Protein AF-A0A9E6VRF1-F1 (afdb_monomer_lite)

pLDDT: mean 74.12, std 14.72, range [40.84, 92.88]

Sequence (131 aa):
MPSKFVPLISLAWRHDYYTDSILRGVTLHPFPGTAAVIRNYRLLLKQQPGQFRLLQEHRQDSSGTSPVIAIEKAMPLVFGFNSNDSFFQVKTGIDFFSSNRQKIVIDLRQAGSPPEIQVLETIKGSFVFRL

Foldseek 3Di:
DDKDWDFDAKKFKDADQDPQQFQPQKDWDWDPVLVCVCVVQVWDWDDDRRIITIIFIWDQDPVGTGGPDFDPDKDWTKIWMWGCDPSCCVVPVPRTDGDPPWIWIWIDDHPDDHIDTDTPDDDPHGMDIDD

Radius of gyration: 16.22 Å; chains: 1; bounding box: 42×30×46 Å

Secondary structure (DSSP, 8-state):
--EEEEEEEEEEEE-SS-TT---TTEEEEE-HHHHHHHHHTTEEEEEETTEEEEEEEEEEETTEEEESS---S-EEEEEEEEE--HHHHHHHT-S-EEEEEEEEEEEEPPTTS---EEE----SS--EEE-

Structure (mmCIF, N/CA/C/O backbone):
data_AF-A0A9E6VRF1-F1
#
_entry.id   AF-A0A9E6VRF1-F1
#
loop_
_atom_site.group_PDB
_atom_site.id
_atom_site.type_symbol
_atom_site.label_atom_id
_atom_site.label_alt_id
_atom_site.label_comp_id
_atom_site.label_asym_id
_atom_site.label_entity_id
_atom_site.label_seq_id
_atom_site.pdbx_PDB_ins_code
_atom_site.Cartn_x
_atom_site.Cartn_y
_atom_site.Cartn_z
_atom_site.occupancy
_atom_site.B_iso_or_equiv
_atom_site.auth_seq_id
_atom_site.auth_comp_id
_atom_site.auth_asym_id
_atom_site.auth_atom_id
_atom_site.pdbx_PDB_model_num
ATOM 1 N N . MET A 1 1 ? 23.843 3.805 -10.524 1.00 52.06 1 MET A N 1
ATOM 2 C CA . MET A 1 1 ? 22.719 4.515 -11.176 1.00 52.06 1 MET A CA 1
ATOM 3 C C . MET A 1 1 ? 21.808 5.062 -10.088 1.00 52.06 1 MET A C 1
ATOM 5 O O . MET A 1 1 ? 21.582 4.323 -9.135 1.00 52.06 1 MET A O 1
ATOM 9 N N . PRO A 1 2 ? 21.323 6.310 -10.175 1.00 64.88 2 PRO A N 1
ATOM 10 C CA . PRO A 1 2 ? 20.324 6.801 -9.234 1.00 64.88 2 PRO A CA 1
ATOM 11 C C . PRO A 1 2 ? 18.987 6.097 -9.513 1.00 64.88 2 PRO A C 1
ATOM 13 O O . PRO A 1 2 ? 18.454 6.195 -10.619 1.00 64.88 2 PRO A O 1
ATOM 16 N N . SER A 1 3 ? 18.470 5.351 -8.533 1.00 68.19 3 SER A N 1
ATOM 17 C CA . SER A 1 3 ? 17.091 4.860 -8.559 1.00 68.19 3 SER A CA 1
ATOM 18 C C . SER A 1 3 ? 16.185 5.804 -7.773 1.00 68.19 3 SER A C 1
ATOM 20 O O . SER A 1 3 ? 16.597 6.426 -6.790 1.00 68.19 3 SER A O 1
ATOM 22 N N . LYS A 1 4 ? 14.948 5.971 -8.248 1.00 89.62 4 LYS A N 1
ATOM 23 C CA . LYS A 1 4 ? 13.953 6.860 -7.641 1.00 89.62 4 LYS A CA 1
ATOM 24 C C . LYS A 1 4 ? 12.597 6.175 -7.610 1.00 89.62 4 LYS A C 1
ATOM 26 O O . LYS A 1 4 ? 12.199 5.535 -8.574 1.00 89.62 4 LYS A O 1
ATOM 31 N N . PHE A 1 5 ? 11.864 6.354 -6.517 1.00 90.25 5 PHE A N 1
ATOM 32 C CA . PHE A 1 5 ? 10.486 5.885 -6.413 1.00 90.25 5 PHE A CA 1
ATOM 33 C C . PHE A 1 5 ? 9.520 6.882 -7.065 1.00 90.25 5 PHE A C 1
ATOM 35 O O . PHE A 1 5 ? 9.509 8.064 -6.709 1.00 90.25 5 PHE A O 1
ATOM 42 N N . VAL A 1 6 ? 8.706 6.399 -8.003 1.00 89.44 6 VAL A N 1
ATOM 43 C CA . VAL A 1 6 ? 7.685 7.167 -8.731 1.00 89.44 6 VAL A CA 1
ATOM 44 C C . VAL A 1 6 ? 6.291 6.672 -8.319 1.00 89.44 6 VAL A C 1
ATOM 46 O O . VAL A 1 6 ? 6.099 5.461 -8.204 1.00 89.44 6 VAL A O 1
ATOM 49 N N . PRO A 1 7 ? 5.312 7.557 -8.052 1.00 87.88 7 PRO A N 1
ATOM 50 C CA . PRO A 1 7 ? 3.958 7.134 -7.697 1.00 87.88 7 PRO A CA 1
ATOM 51 C C . PRO A 1 7 ? 3.239 6.398 -8.831 1.00 87.88 7 PRO A C 1
ATOM 53 O O . PRO A 1 7 ? 3.190 6.901 -9.949 1.00 87.88 7 PRO A O 1
ATOM 56 N N . LEU A 1 8 ? 2.639 5.249 -8.511 1.00 85.69 8 LEU A N 1
ATOM 57 C CA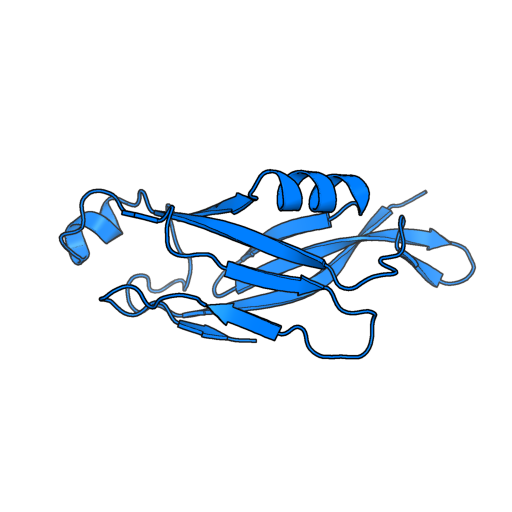 . LEU A 1 8 ? 1.727 4.512 -9.389 1.00 85.69 8 LEU A CA 1
ATOM 58 C C . LEU A 1 8 ? 0.266 4.812 -9.060 1.00 85.69 8 LEU A C 1
ATOM 60 O O . LEU A 1 8 ? -0.530 5.106 -9.944 1.00 85.69 8 LEU A O 1
ATOM 64 N N . ILE A 1 9 ? -0.089 4.697 -7.778 1.00 83.81 9 ILE A N 1
ATOM 65 C CA . ILE A 1 9 ? -1.474 4.755 -7.302 1.00 83.81 9 ILE A CA 1
ATOM 66 C C . ILE A 1 9 ? -1.510 5.551 -6.004 1.00 83.81 9 ILE A C 1
ATOM 68 O O . ILE A 1 9 ? -0.636 5.392 -5.147 1.00 83.81 9 ILE A O 1
ATOM 72 N N . SER A 1 10 ? -2.537 6.383 -5.851 1.00 81.94 10 SER A N 1
ATOM 73 C CA . SER A 1 10 ? -2.895 6.994 -4.574 1.00 81.94 10 SER A CA 1
ATOM 74 C C . SER A 1 10 ? -4.259 6.466 -4.150 1.00 81.94 10 SER A C 1
ATOM 76 O O . SER A 1 10 ? -5.196 6.445 -4.935 1.00 81.94 10 SER A O 1
ATOM 78 N N . LEU A 1 11 ? -4.341 6.000 -2.914 1.00 80.00 11 LEU A N 1
ATOM 79 C CA . LEU A 1 11 ? -5.550 5.523 -2.268 1.00 80.00 11 LEU A CA 1
ATOM 80 C C . LEU A 1 11 ? -5.914 6.569 -1.225 1.00 80.00 11 LEU A C 1
ATOM 82 O O . LEU A 1 11 ? -5.348 6.578 -0.127 1.00 80.00 11 LEU A O 1
ATOM 86 N N . ALA A 1 12 ? -6.788 7.497 -1.604 1.00 78.75 12 ALA A N 1
ATOM 87 C CA . ALA A 1 12 ? -7.284 8.503 -0.687 1.00 78.75 12 ALA A CA 1
ATOM 88 C C . ALA A 1 12 ? -8.188 7.836 0.346 1.00 78.75 12 ALA A C 1
ATOM 90 O O . ALA A 1 12 ? -8.913 6.880 0.060 1.00 78.75 12 ALA A O 1
ATOM 91 N N . TRP A 1 13 ? -8.150 8.343 1.565 1.00 73.38 13 TRP A N 1
ATOM 92 C CA . TRP A 1 13 ? -8.997 7.853 2.632 1.00 73.38 13 TRP A CA 1
ATOM 93 C C . TRP A 1 13 ? -9.443 9.024 3.500 1.00 73.38 13 TRP A C 1
ATOM 95 O O . TRP A 1 13 ? -8.754 10.037 3.624 1.00 73.38 13 TRP A O 1
ATOM 105 N N . ARG A 1 14 ? -10.640 8.900 4.066 1.00 70.75 14 ARG A N 1
ATOM 106 C CA . ARG A 1 14 ? -11.237 9.921 4.921 1.00 70.75 14 ARG A CA 1
ATOM 107 C C . ARG A 1 14 ? -11.792 9.284 6.181 1.00 70.75 14 ARG A C 1
ATOM 109 O O . ARG A 1 14 ? -12.269 8.151 6.154 1.00 70.75 14 ARG A O 1
ATOM 116 N N . HIS A 1 15 ? -11.708 10.042 7.262 1.00 71.50 15 HIS A N 1
ATOM 117 C CA . HIS A 1 15 ? -12.219 9.714 8.579 1.00 71.50 15 HIS A CA 1
ATOM 118 C C . HIS A 1 15 ? -12.483 11.013 9.345 1.00 71.50 15 HIS A C 1
ATOM 120 O O . HIS A 1 15 ? -11.888 12.044 9.033 1.00 71.50 15 HIS A O 1
ATOM 126 N N . ASP A 1 16 ? -13.305 10.936 10.387 1.00 71.50 16 ASP A N 1
ATOM 127 C CA . ASP A 1 16 ? -13.669 12.103 11.203 1.00 71.50 16 ASP A CA 1
ATOM 128 C C . ASP A 1 16 ? -12.993 12.084 12.594 1.00 71.50 16 ASP A C 1
ATOM 130 O O . ASP A 1 16 ? -13.324 12.862 13.486 1.00 71.50 16 ASP A O 1
ATOM 134 N N . TYR A 1 17 ? -12.037 11.171 12.808 1.00 67.12 17 TYR A N 1
ATOM 135 C CA . TYR A 1 17 ? -11.467 10.884 14.136 1.00 67.12 17 TYR A CA 1
ATOM 136 C C . TYR A 1 17 ? -10.277 11.770 14.551 1.00 67.12 17 TYR A C 1
ATOM 138 O O . TYR A 1 17 ? -10.152 12.093 15.740 1.00 67.12 17 TYR A O 1
ATOM 146 N N . TYR A 1 18 ? -9.428 12.170 13.598 1.00 72.00 18 TYR A N 1
ATOM 147 C CA . TYR A 1 18 ? -8.219 12.988 13.810 1.00 72.00 18 TYR A CA 1
ATOM 148 C C . TYR A 1 18 ? -8.249 14.209 12.888 1.00 72.00 18 TYR A C 1
ATOM 150 O O . TYR A 1 18 ? -8.701 14.128 11.749 1.00 72.00 18 TYR A O 1
ATOM 158 N N . THR A 1 19 ? -7.750 15.338 13.383 1.00 73.56 19 THR A N 1
ATOM 159 C CA . THR A 1 19 ? -7.763 16.627 12.675 1.00 73.56 19 THR A CA 1
ATOM 160 C C . THR A 1 19 ? -6.668 16.744 11.615 1.00 73.56 19 THR A C 1
ATOM 162 O O . THR A 1 19 ? -6.814 17.511 10.669 1.00 73.56 19 THR A O 1
ATOM 165 N N . ASP A 1 20 ? -5.587 15.971 11.737 1.00 74.31 20 ASP A N 1
ATOM 166 C CA . ASP A 1 20 ? -4.452 15.949 10.804 1.00 74.31 20 ASP A CA 1
ATOM 167 C C . ASP A 1 20 ? -4.674 15.031 9.591 1.00 74.31 20 ASP A C 1
ATOM 169 O O . ASP A 1 20 ? -3.807 14.923 8.725 1.00 74.31 20 ASP A O 1
ATOM 173 N N . SER A 1 21 ? -5.839 14.381 9.504 1.00 71.75 21 SER A N 1
ATOM 174 C CA . SER A 1 21 ? -6.142 13.375 8.483 1.00 71.75 21 SER A CA 1
ATOM 175 C C . SER A 1 21 ? -5.138 12.209 8.458 1.00 71.75 21 SER A C 1
ATOM 177 O O . SER A 1 21 ? -4.924 11.600 7.409 1.00 71.75 21 SER A O 1
ATOM 179 N N . ILE A 1 22 ? -4.457 11.912 9.574 1.00 72.94 22 ILE A N 1
ATOM 180 C CA . ILE A 1 22 ? -3.518 10.789 9.690 1.00 72.94 22 ILE A CA 1
ATOM 181 C C . ILE A 1 22 ? -4.162 9.687 10.523 1.00 72.94 22 ILE A C 1
ATOM 183 O O . ILE A 1 22 ? -4.506 9.882 11.683 1.00 72.94 22 ILE A O 1
ATOM 187 N N . LEU A 1 23 ? -4.258 8.486 9.953 1.00 73.06 23 LEU A N 1
ATOM 188 C CA . LEU A 1 23 ? -4.703 7.292 10.660 1.00 73.06 23 LEU A CA 1
ATOM 189 C C . LEU A 1 23 ? -3.536 6.783 11.486 1.00 73.06 23 LEU A C 1
ATOM 191 O O . LEU A 1 23 ? -2.701 6.000 11.025 1.00 73.06 23 LEU A O 1
ATOM 195 N N . ARG A 1 24 ? -3.456 7.301 12.703 1.00 73.44 24 ARG A N 1
ATOM 196 C CA . ARG A 1 24 ? -2.512 6.832 13.705 1.00 73.44 24 ARG A CA 1
ATOM 197 C C . ARG A 1 24 ? -2.897 5.410 14.113 1.00 73.44 24 ARG A C 1
ATOM 199 O O . ARG A 1 24 ? -4.058 5.022 14.051 1.00 73.44 24 ARG A O 1
ATOM 206 N N . GLY A 1 25 ? -1.884 4.595 14.400 1.00 71.44 25 GLY A N 1
ATOM 207 C CA . GLY A 1 25 ? -2.057 3.193 14.790 1.00 71.44 25 GLY A CA 1
ATOM 208 C C . GLY A 1 25 ? -2.644 2.265 13.720 1.00 71.44 25 GLY A C 1
ATOM 209 O O . GLY A 1 25 ? -2.847 1.090 14.018 1.00 71.44 25 GLY A O 1
ATOM 210 N N . VAL A 1 26 ? -2.870 2.741 12.489 1.00 74.81 26 VAL A N 1
ATOM 211 C CA . VAL A 1 26 ? -3.268 1.891 11.365 1.00 74.81 26 VAL A CA 1
ATOM 212 C C . VAL A 1 26 ? -2.061 1.387 10.615 1.00 74.81 26 VAL A C 1
ATOM 214 O O . VAL A 1 26 ? -1.209 2.152 10.172 1.00 74.81 26 VAL A O 1
ATOM 217 N N . THR A 1 27 ? -2.050 0.083 10.392 1.00 77.56 27 THR A N 1
ATOM 218 C CA . THR A 1 27 ? -1.060 -0.577 9.555 1.00 77.56 27 THR A CA 1
ATOM 219 C C . THR A 1 27 ? -1.762 -1.380 8.470 1.00 77.56 27 THR A C 1
ATOM 221 O O . THR A 1 27 ? -2.654 -2.190 8.739 1.00 77.56 27 THR A O 1
ATOM 224 N N . LEU A 1 28 ? -1.350 -1.142 7.223 1.00 82.62 28 LEU A N 1
ATOM 225 C CA . LEU A 1 28 ? -1.698 -2.004 6.101 1.00 82.62 28 LEU A CA 1
ATOM 226 C C . LEU A 1 28 ? -0.652 -3.101 6.003 1.00 82.62 28 LEU A C 1
ATOM 228 O O . LEU A 1 28 ? 0.531 -2.819 5.806 1.00 82.62 28 LEU A O 1
ATOM 232 N N . HIS A 1 29 ? -1.086 -4.348 6.136 1.00 85.88 29 HIS A N 1
ATOM 233 C CA . HIS A 1 29 ? -0.204 -5.498 6.004 1.00 85.88 29 HIS A CA 1
ATOM 234 C C . HIS A 1 29 ? -0.529 -6.248 4.707 1.00 85.88 29 HIS A C 1
ATOM 236 O O . HIS A 1 29 ? -1.691 -6.581 4.454 1.00 85.88 29 HIS A O 1
ATOM 242 N N . PRO A 1 30 ? 0.468 -6.497 3.841 1.00 89.56 30 PRO A N 1
ATOM 243 C CA . PRO A 1 30 ? 0.239 -7.235 2.611 1.00 89.56 30 PRO A CA 1
ATOM 244 C C . PRO A 1 30 ? -0.036 -8.709 2.921 1.00 89.56 30 PRO A C 1
ATOM 246 O O . PRO A 1 30 ? 0.662 -9.327 3.725 1.00 89.56 30 PRO A O 1
ATOM 249 N N . PHE A 1 31 ? -1.011 -9.298 2.231 1.00 89.19 31 PHE A N 1
ATOM 250 C CA . PHE A 1 31 ? -1.177 -10.754 2.219 1.00 89.19 31 PHE A CA 1
ATOM 251 C C . PHE A 1 31 ? 0.035 -11.430 1.546 1.00 89.19 31 PHE A C 1
ATOM 253 O O . PHE A 1 31 ? 0.739 -10.774 0.773 1.00 89.19 31 PHE A O 1
ATOM 260 N N . PRO A 1 32 ? 0.286 -12.737 1.767 1.00 87.75 32 PRO A N 1
ATOM 261 C CA . PRO A 1 32 ? 1.475 -13.414 1.236 1.00 87.75 32 PRO A CA 1
ATOM 262 C C . PRO A 1 32 ? 1.701 -13.227 -0.276 1.00 87.75 32 PRO A C 1
ATOM 264 O O . PRO A 1 32 ? 2.821 -12.940 -0.697 1.00 87.75 32 PRO A O 1
ATOM 267 N N . GLY A 1 33 ? 0.638 -13.298 -1.089 1.00 88.62 33 GLY A N 1
ATOM 268 C CA . GLY A 1 33 ? 0.717 -13.038 -2.535 1.00 88.62 33 GLY A CA 1
ATOM 269 C C . GLY A 1 33 ? 1.106 -11.591 -2.861 1.00 88.62 33 GLY A C 1
ATOM 270 O O . GLY A 1 33 ? 2.017 -11.351 -3.651 1.00 88.62 33 GLY A O 1
ATOM 271 N N . THR A 1 34 ? 0.494 -10.624 -2.179 1.00 90.88 34 THR A N 1
ATOM 272 C CA . THR A 1 34 ? 0.819 -9.193 -2.285 1.00 90.88 34 THR A CA 1
ATOM 273 C C . THR A 1 34 ? 2.264 -8.906 -1.883 1.00 90.88 34 THR A C 1
ATOM 275 O O . THR A 1 34 ? 2.952 -8.137 -2.547 1.00 90.88 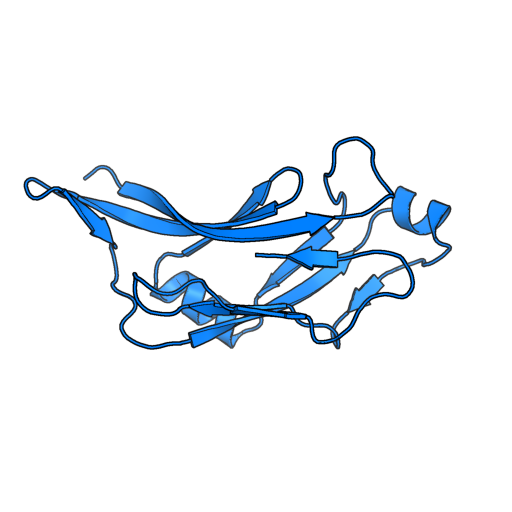34 THR A O 1
ATOM 278 N N . ALA A 1 35 ? 2.759 -9.540 -0.818 1.00 90.88 35 ALA A N 1
ATOM 279 C CA . ALA A 1 35 ? 4.128 -9.359 -0.344 1.00 90.88 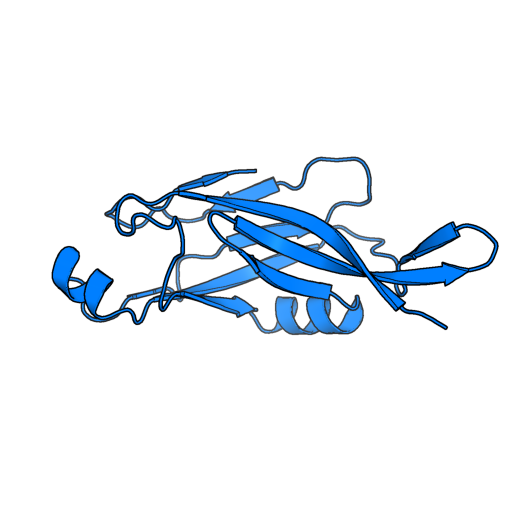35 ALA A CA 1
ATOM 280 C C . ALA A 1 35 ? 5.161 -9.861 -1.368 1.00 90.88 35 ALA A C 1
ATOM 282 O O . ALA A 1 35 ? 6.216 -9.245 -1.544 1.00 90.88 35 ALA A O 1
ATOM 283 N N . ALA A 1 36 ? 4.859 -10.962 -2.065 1.00 91.12 36 ALA A N 1
ATOM 284 C CA . ALA A 1 36 ? 5.677 -11.442 -3.175 1.00 91.12 36 ALA A CA 1
ATOM 285 C C . ALA A 1 36 ? 5.674 -10.440 -4.339 1.00 91.12 36 ALA A C 1
ATOM 287 O O . ALA A 1 36 ? 6.738 -10.080 -4.834 1.00 91.12 36 ALA A O 1
ATOM 288 N N . VAL A 1 37 ? 4.502 -9.923 -4.716 1.00 91.25 37 VAL A N 1
ATOM 289 C CA . VAL A 1 37 ? 4.363 -8.910 -5.773 1.00 91.25 37 VAL A CA 1
ATOM 290 C C . VAL A 1 37 ? 5.149 -7.636 -5.448 1.00 91.25 37 VAL A C 1
ATOM 292 O O . VAL A 1 37 ? 5.956 -7.194 -6.263 1.00 91.25 37 VAL A O 1
ATOM 295 N N . ILE A 1 38 ? 4.979 -7.074 -4.248 1.00 92.00 38 ILE A N 1
ATOM 296 C CA . ILE A 1 38 ? 5.680 -5.852 -3.822 1.00 92.00 38 ILE A CA 1
ATOM 297 C C . ILE A 1 38 ? 7.194 -6.007 -3.990 1.00 92.00 38 ILE A C 1
ATOM 299 O O . ILE A 1 38 ? 7.859 -5.127 -4.534 1.00 92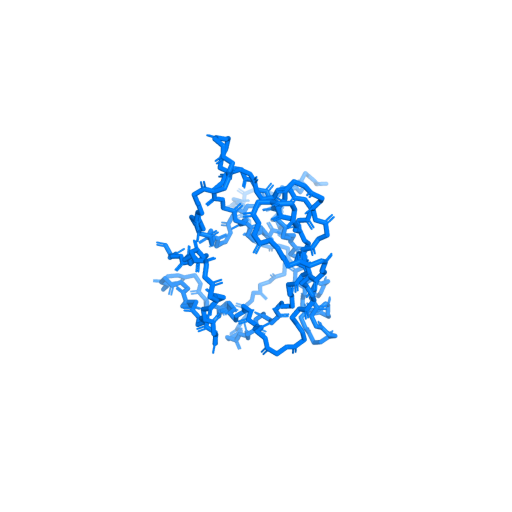.00 38 ILE A O 1
ATOM 303 N N . ARG A 1 39 ? 7.735 -7.157 -3.583 1.00 92.31 39 ARG A N 1
ATOM 304 C CA . ARG A 1 39 ? 9.162 -7.464 -3.706 1.00 92.31 39 ARG A CA 1
ATOM 305 C C . ARG A 1 39 ? 9.593 -7.641 -5.161 1.00 92.31 39 ARG A C 1
ATOM 307 O O . ARG A 1 39 ? 10.594 -7.060 -5.573 1.00 92.31 39 ARG A O 1
ATOM 314 N N . ASN A 1 40 ? 8.836 -8.425 -5.926 1.00 92.69 40 ASN A N 1
ATOM 315 C CA . ASN A 1 40 ? 9.178 -8.803 -7.295 1.00 92.69 40 ASN A CA 1
ATOM 316 C C . ASN A 1 40 ? 9.107 -7.627 -8.271 1.00 92.69 40 ASN A C 1
ATOM 318 O O . ASN A 1 40 ? 9.830 -7.641 -9.256 1.00 92.69 40 ASN A O 1
ATOM 322 N N . TYR A 1 41 ? 8.288 -6.611 -7.992 1.00 91.38 41 TYR A N 1
ATOM 323 C CA . TYR A 1 41 ? 8.134 -5.428 -8.848 1.00 91.38 41 TYR A CA 1
ATOM 324 C C . TYR A 1 41 ? 8.724 -4.149 -8.241 1.00 91.38 41 TYR A C 1
ATOM 326 O O . TYR A 1 41 ? 8.486 -3.059 -8.762 1.00 91.38 41 TYR A O 1
ATOM 334 N N . ARG A 1 42 ? 9.514 -4.274 -7.161 1.00 92.88 42 ARG A N 1
ATOM 335 C CA . ARG A 1 42 ? 10.177 -3.152 -6.467 1.00 92.88 42 ARG A CA 1
ATOM 336 C C . ARG A 1 42 ? 9.192 -2.040 -6.089 1.00 92.88 42 ARG A C 1
ATOM 338 O O . ARG A 1 42 ? 9.416 -0.858 -6.351 1.00 92.88 42 ARG A O 1
ATOM 345 N N . LEU A 1 43 ? 8.073 -2.441 -5.497 1.00 92.19 43 LEU A N 1
ATOM 346 C CA . LEU A 1 43 ? 7.027 -1.528 -5.061 1.00 92.19 43 LEU A CA 1
ATOM 347 C C . LEU A 1 43 ? 7.244 -1.104 -3.608 1.00 92.19 43 LEU A C 1
ATOM 349 O O . LEU A 1 43 ? 7.835 -1.825 -2.806 1.00 92.19 43 LEU A O 1
ATOM 353 N N . LEU A 1 44 ? 6.713 0.061 -3.258 1.00 92.19 44 LEU A N 1
ATOM 354 C CA . LEU A 1 44 ? 6.697 0.585 -1.901 1.00 92.19 44 LEU A CA 1
ATOM 355 C C . LEU A 1 44 ? 5.326 1.188 -1.612 1.00 92.19 44 LEU A C 1
ATOM 357 O O . LEU A 1 44 ? 4.898 2.110 -2.299 1.00 92.19 44 LEU A O 1
ATOM 361 N N . LEU A 1 45 ? 4.655 0.703 -0.570 1.00 88.62 45 LEU A N 1
ATOM 362 C CA . LEU A 1 45 ? 3.451 1.342 -0.050 1.00 88.62 45 LEU A CA 1
ATOM 363 C C . LEU A 1 45 ? 3.845 2.323 1.057 1.00 88.62 45 LEU A C 1
ATOM 365 O O . LEU A 1 45 ? 4.431 1.926 2.062 1.00 88.62 45 LEU A O 1
ATOM 369 N N . LYS A 1 46 ? 3.527 3.605 0.877 1.00 88.19 46 LYS A N 1
ATOM 370 C CA . LYS A 1 46 ? 3.848 4.676 1.823 1.00 88.19 46 LYS A CA 1
ATOM 371 C C . LYS A 1 46 ? 2.579 5.359 2.317 1.00 88.19 46 LYS A C 1
ATOM 373 O O . LYS A 1 46 ? 1.781 5.833 1.514 1.00 88.19 46 LYS A O 1
ATOM 378 N N . GLN A 1 47 ? 2.419 5.466 3.631 1.00 84.25 47 GLN A N 1
ATOM 379 C CA . GLN A 1 47 ? 1.347 6.255 4.235 1.00 84.25 47 GLN A CA 1
ATOM 380 C C . GLN A 1 47 ? 1.702 7.747 4.225 1.00 84.25 47 GLN A C 1
ATOM 382 O O . GLN A 1 47 ? 2.839 8.137 4.499 1.00 84.25 47 GLN A O 1
ATOM 387 N N . GLN A 1 48 ? 0.718 8.577 3.901 1.00 84.69 48 GLN A N 1
ATOM 388 C CA . GLN A 1 48 ? 0.770 10.034 3.957 1.00 84.69 48 GLN A CA 1
ATOM 389 C C . GLN A 1 48 ? -0.546 10.562 4.565 1.00 84.69 48 GLN A C 1
ATOM 391 O O . GLN A 1 48 ? -1.518 9.805 4.660 1.00 84.69 48 GLN A O 1
ATOM 396 N N . PRO A 1 49 ? -0.615 11.840 4.982 1.00 82.94 49 PRO A N 1
ATOM 397 C CA . PRO A 1 49 ? -1.877 12.431 5.427 1.00 82.94 49 PRO A CA 1
ATOM 398 C C . PRO A 1 49 ? -2.962 12.265 4.354 1.00 82.94 49 PRO A C 1
ATOM 400 O O . PRO A 1 49 ? -2.743 12.608 3.191 1.00 82.94 49 PRO A O 1
ATOM 403 N N . GLY A 1 50 ? -4.092 11.665 4.732 1.00 79.88 50 GLY A N 1
ATOM 404 C CA . GLY A 1 50 ? -5.258 11.432 3.876 1.00 79.88 50 GLY A CA 1
ATOM 405 C C . GLY A 1 50 ? -5.079 10.434 2.726 1.00 79.88 50 GLY A C 1
ATOM 406 O O . GLY A 1 50 ? -6.013 10.252 1.949 1.00 79.88 50 GLY A O 1
ATOM 407 N N . GLN A 1 51 ? -3.916 9.783 2.569 1.00 85.31 51 GLN A N 1
ATOM 408 C CA . GLN A 1 51 ? -3.712 8.810 1.485 1.00 85.31 51 GLN A CA 1
ATOM 409 C C . GLN A 1 51 ? -2.663 7.729 1.788 1.00 85.31 51 GLN A C 1
ATOM 411 O O . GLN A 1 51 ? -1.701 7.947 2.524 1.00 85.31 51 GLN A O 1
ATOM 416 N N . PHE A 1 52 ? -2.788 6.580 1.131 1.00 85.62 52 PHE A N 1
ATOM 417 C CA . PHE A 1 52 ? -1.677 5.653 0.916 1.00 85.62 52 PHE A CA 1
ATOM 418 C C . PHE A 1 52 ? -1.190 5.782 -0.523 1.00 85.62 52 PHE A C 1
ATOM 420 O O . PHE A 1 52 ? -1.994 5.829 -1.447 1.00 85.62 52 PHE A O 1
ATOM 427 N N . ARG A 1 53 ? 0.124 5.830 -0.734 1.00 87.50 53 ARG A N 1
ATOM 428 C CA . ARG A 1 53 ? 0.725 5.867 -2.068 1.00 87.50 53 ARG A CA 1
ATOM 429 C C . ARG A 1 53 ? 1.483 4.593 -2.344 1.00 87.50 53 ARG A C 1
ATOM 431 O O . ARG A 1 53 ? 2.405 4.254 -1.605 1.00 87.50 53 ARG A O 1
ATOM 438 N N . LEU A 1 54 ? 1.125 3.927 -3.430 1.00 88.50 54 LEU A N 1
ATOM 439 C CA . LEU A 1 54 ? 1.935 2.869 -3.995 1.00 88.50 54 LEU A CA 1
ATOM 440 C C . LEU A 1 54 ? 2.927 3.495 -4.970 1.00 88.50 54 LEU A C 1
ATOM 442 O O . LEU A 1 54 ? 2.543 4.202 -5.901 1.00 88.50 54 LEU A O 1
ATOM 446 N N . LEU A 1 55 ? 4.203 3.248 -4.732 1.00 91.25 55 LEU A N 1
ATOM 447 C CA . LEU A 1 55 ? 5.321 3.764 -5.501 1.00 91.25 55 LEU A CA 1
ATOM 448 C C . LEU A 1 55 ? 6.042 2.594 -6.169 1.00 91.25 55 LEU A C 1
ATOM 450 O O . LEU A 1 55 ? 6.112 1.513 -5.589 1.00 91.25 55 LEU A O 1
ATOM 454 N N . GLN A 1 56 ? 6.623 2.821 -7.339 1.00 92.44 56 GLN A N 1
ATOM 455 C CA . GLN A 1 56 ? 7.480 1.862 -8.028 1.00 92.44 56 GLN A CA 1
ATOM 456 C C . GLN A 1 56 ? 8.893 2.413 -8.152 1.00 92.44 56 GLN A C 1
ATOM 458 O O . GLN A 1 56 ? 9.085 3.607 -8.381 1.00 92.44 56 GLN A O 1
ATOM 463 N N . GLU A 1 57 ? 9.891 1.549 -7.997 1.00 92.88 57 GLU A N 1
ATOM 464 C CA . GLU A 1 57 ? 11.278 1.906 -8.263 1.00 92.88 57 GLU A CA 1
ATOM 465 C C . GLU A 1 57 ? 11.517 2.067 -9.769 1.00 92.88 57 GLU A C 1
ATOM 467 O O . GLU A 1 57 ? 11.256 1.167 -10.573 1.00 92.88 57 GLU A O 1
ATOM 472 N N . HIS A 1 58 ? 12.036 3.229 -10.150 1.00 92.19 58 HIS A N 1
ATOM 473 C CA . HIS A 1 58 ? 12.451 3.552 -11.503 1.00 92.19 58 HIS A CA 1
ATOM 474 C C . HIS A 1 58 ? 13.960 3.780 -11.550 1.00 92.19 58 HIS A C 1
ATOM 476 O O . HIS A 1 58 ? 14.584 4.251 -10.596 1.00 92.19 58 HIS A O 1
ATOM 482 N N . ARG A 1 59 ? 14.530 3.460 -12.703 1.00 91.88 59 ARG A N 1
ATOM 483 C CA . ARG A 1 59 ? 15.911 3.721 -13.086 1.00 91.88 59 ARG A CA 1
ATOM 484 C C . ARG A 1 59 ? 15.933 4.910 -14.036 1.00 91.88 59 ARG A C 1
ATOM 486 O O . ARG A 1 59 ? 15.069 5.041 -14.902 1.00 91.88 59 ARG A O 1
ATOM 493 N N . GLN A 1 60 ? 16.908 5.785 -13.830 1.00 87.62 60 GLN A N 1
ATOM 494 C CA . GLN A 1 60 ? 17.161 6.910 -14.715 1.00 87.62 60 GLN A CA 1
ATOM 495 C C . GLN A 1 60 ? 18.287 6.533 -15.678 1.00 87.62 60 GLN A C 1
ATOM 497 O O . GLN A 1 60 ? 19.389 6.192 -15.240 1.00 87.62 60 GLN A O 1
ATOM 502 N N . ASP A 1 61 ? 17.999 6.584 -16.972 1.00 83.56 61 ASP A N 1
ATOM 503 C CA . ASP A 1 61 ? 18.951 6.346 -18.054 1.00 83.56 61 ASP A CA 1
ATOM 504 C C . ASP A 1 61 ? 18.961 7.530 -19.038 1.00 83.56 61 ASP A C 1
ATOM 506 O O . ASP A 1 61 ? 18.270 8.534 -18.844 1.00 83.56 61 ASP A O 1
ATOM 510 N N . SER A 1 62 ? 19.788 7.441 -20.082 1.00 76.31 62 SER A N 1
ATOM 511 C CA . SER A 1 62 ? 19.897 8.473 -21.121 1.00 76.31 62 SER A CA 1
ATOM 512 C C . SER A 1 62 ? 18.612 8.668 -21.936 1.00 76.31 62 SER A C 1
ATOM 514 O O . SER A 1 62 ? 18.467 9.704 -22.579 1.00 76.31 62 SER A O 1
ATOM 516 N N . SER A 1 63 ? 17.687 7.704 -21.909 1.00 75.62 63 SER A N 1
ATOM 517 C CA . SER A 1 63 ? 16.399 7.750 -22.609 1.00 75.62 63 SER A CA 1
ATOM 518 C C . SER A 1 63 ? 15.229 8.213 -21.736 1.00 75.62 63 SER A C 1
ATOM 520 O O . SER A 1 63 ? 14.153 8.493 -22.264 1.00 75.62 63 SER A O 1
ATOM 522 N N . GLY A 1 64 ? 15.420 8.342 -20.419 1.00 82.38 64 GLY A N 1
ATOM 523 C CA . GLY A 1 64 ? 14.419 8.871 -19.499 1.00 82.38 64 GLY A CA 1
ATOM 524 C C . GLY A 1 64 ? 14.347 8.118 -18.171 1.00 82.38 64 GLY A C 1
ATOM 525 O O . GLY A 1 64 ? 15.326 7.572 -17.671 1.00 82.38 64 GLY A O 1
ATOM 526 N N . THR A 1 65 ? 13.169 8.150 -17.543 1.00 84.44 65 THR A N 1
ATOM 527 C CA . THR A 1 65 ? 12.892 7.439 -16.285 1.00 84.44 65 THR A CA 1
ATOM 528 C C . THR A 1 65 ? 11.972 6.258 -16.568 1.00 84.44 65 THR A C 1
ATOM 530 O O . THR A 1 65 ? 10.810 6.456 -16.914 1.00 84.44 65 THR A O 1
ATOM 533 N N . SER A 1 66 ? 12.466 5.034 -16.392 1.00 87.25 66 SER A N 1
ATOM 534 C CA . SER A 1 66 ? 11.729 3.797 -16.681 1.00 87.25 66 SER A CA 1
ATOM 535 C C . SER A 1 66 ? 11.650 2.896 -15.442 1.00 87.25 66 SER A C 1
ATOM 537 O O . SER A 1 66 ? 12.540 2.951 -14.589 1.00 87.25 66 SER A O 1
ATOM 539 N N . PRO A 1 67 ? 10.598 2.075 -15.279 1.00 89.44 67 PRO A N 1
ATOM 540 C CA . PRO A 1 67 ? 10.517 1.159 -14.147 1.00 89.44 67 PRO A CA 1
ATOM 541 C C . PRO A 1 67 ? 11.684 0.159 -14.159 1.00 89.44 67 PRO A C 1
ATOM 543 O O . PRO A 1 67 ? 12.135 -0.310 -15.210 1.00 89.44 67 PRO A O 1
ATOM 546 N N . VAL A 1 68 ? 12.185 -0.197 -12.971 1.00 90.25 68 VAL A N 1
ATOM 547 C CA . VAL A 1 68 ? 13.237 -1.222 -12.843 1.00 90.25 68 VAL A CA 1
ATOM 548 C C . VAL A 1 68 ? 12.717 -2.580 -13.321 1.00 90.25 68 VAL A C 1
ATOM 550 O O . VAL A 1 68 ? 13.442 -3.307 -13.995 1.00 90.25 68 VAL A O 1
ATOM 553 N N . ILE A 1 69 ? 11.448 -2.890 -13.041 1.00 89.00 69 ILE A N 1
ATOM 554 C CA . ILE A 1 69 ? 10.760 -4.109 -13.482 1.00 89.00 69 ILE A CA 1
ATOM 555 C C . ILE A 1 69 ? 9.373 -3.707 -13.984 1.00 89.00 69 ILE A C 1
ATOM 557 O O . ILE A 1 69 ? 8.594 -3.134 -13.228 1.00 89.00 69 ILE A O 1
ATOM 561 N N . ALA A 1 70 ? 9.065 -3.974 -15.254 1.00 87.44 70 ALA A N 1
ATOM 562 C CA . ALA A 1 70 ? 7.767 -3.639 -15.835 1.00 87.44 70 ALA A CA 1
ATOM 563 C C . ALA A 1 70 ? 6.657 -4.547 -15.279 1.00 87.44 70 ALA A C 1
ATOM 565 O O . ALA A 1 70 ? 6.868 -5.737 -15.064 1.00 87.44 70 ALA A O 1
ATOM 566 N N . ILE A 1 71 ? 5.466 -3.985 -15.062 1.00 85.81 71 ILE A N 1
ATOM 567 C CA . ILE A 1 71 ? 4.266 -4.739 -14.680 1.00 85.81 71 ILE A CA 1
ATOM 568 C C . ILE A 1 71 ? 3.487 -5.038 -15.963 1.00 85.81 71 ILE A C 1
ATOM 570 O O . ILE A 1 71 ? 2.897 -4.141 -16.560 1.00 85.81 71 ILE A O 1
ATOM 574 N N . GLU A 1 72 ? 3.513 -6.291 -16.406 1.00 80.50 72 GLU A N 1
ATOM 575 C CA . GLU A 1 72 ? 2.931 -6.699 -17.696 1.00 80.50 72 GLU A CA 1
ATOM 576 C C . GLU A 1 72 ? 1.501 -7.236 -17.583 1.00 80.50 72 GLU A C 1
ATOM 578 O O . GLU A 1 72 ? 0.788 -7.334 -18.579 1.00 80.50 72 GLU A O 1
ATOM 583 N N . LYS A 1 73 ? 1.070 -7.610 -16.375 1.00 78.12 73 LYS A N 1
ATOM 584 C CA . LYS A 1 73 ? -0.240 -8.219 -16.126 1.00 78.12 73 LYS A CA 1
ATOM 585 C C . LYS A 1 73 ? -0.953 -7.509 -14.995 1.00 78.12 73 LYS A C 1
ATOM 587 O O . LYS A 1 73 ? -0.316 -7.082 -14.035 1.00 78.12 73 LYS A O 1
ATOM 592 N N . ALA A 1 74 ? -2.279 -7.452 -15.097 1.00 74.75 74 ALA A N 1
ATOM 593 C CA . ALA A 1 74 ? -3.101 -7.001 -13.993 1.00 74.75 74 ALA A CA 1
ATOM 594 C C . ALA A 1 74 ? -2.931 -7.942 -12.799 1.00 74.75 74 ALA A C 1
ATOM 596 O O . ALA A 1 74 ? -3.034 -9.162 -12.947 1.00 74.75 74 ALA A O 1
ATOM 597 N N . MET A 1 75 ? -2.643 -7.379 -11.631 1.00 82.31 75 MET A N 1
ATOM 598 C CA . MET A 1 75 ? -2.495 -8.154 -10.405 1.00 82.31 75 MET A CA 1
ATOM 599 C C . MET A 1 75 ? -3.152 -7.425 -9.231 1.00 82.31 75 MET A C 1
ATOM 601 O O . MET A 1 75 ? -2.863 -6.243 -9.017 1.00 82.31 75 MET A O 1
ATOM 605 N N . PRO A 1 76 ? -4.014 -8.116 -8.465 1.00 83.12 76 PRO A N 1
ATOM 606 C CA . PRO A 1 76 ? -4.626 -7.532 -7.289 1.00 83.12 76 PRO A CA 1
ATOM 607 C C . PRO A 1 76 ? -3.609 -7.502 -6.148 1.00 83.12 76 PRO A C 1
ATOM 609 O O . PRO A 1 76 ? -3.051 -8.529 -5.751 1.00 83.12 76 PRO A O 1
ATOM 612 N N . LEU A 1 77 ? -3.387 -6.322 -5.580 1.00 85.88 77 LEU A N 1
ATOM 613 C CA . LEU A 1 77 ? -2.713 -6.180 -4.298 1.00 85.88 77 LEU A CA 1
ATOM 614 C C . LEU A 1 77 ? -3.757 -6.212 -3.192 1.00 85.88 77 LEU A C 1
ATOM 616 O O . LEU A 1 77 ? -4.604 -5.329 -3.105 1.00 85.88 77 LEU A O 1
ATOM 620 N N . VAL A 1 78 ? -3.670 -7.223 -2.340 1.00 87.19 78 VAL A N 1
ATOM 621 C CA . VAL A 1 78 ? -4.580 -7.430 -1.215 1.00 87.19 78 VAL A CA 1
ATOM 622 C C . VAL A 1 78 ? -3.881 -7.054 0.086 1.00 87.19 78 VAL A C 1
ATOM 624 O O . VAL A 1 78 ? -2.858 -7.652 0.445 1.00 87.19 78 VAL A O 1
ATOM 627 N N . PHE A 1 79 ? -4.450 -6.092 0.803 1.00 84.81 79 PHE A N 1
ATOM 628 C CA . PHE A 1 79 ? -3.972 -5.658 2.113 1.00 84.81 79 PHE A CA 1
ATOM 629 C C . PHE A 1 79 ? -5.020 -5.928 3.181 1.00 84.81 79 PHE A C 1
ATOM 631 O O . PHE A 1 79 ? -6.203 -5.656 2.974 1.00 84.81 79 PHE A O 1
ATOM 638 N N . GLY A 1 80 ? -4.570 -6.439 4.322 1.00 82.25 80 GLY A N 1
ATOM 639 C CA . GLY A 1 80 ? -5.346 -6.409 5.552 1.00 82.25 80 GLY A CA 1
ATOM 640 C C . GLY A 1 80 ? -5.108 -5.103 6.302 1.00 82.25 80 GLY A C 1
ATOM 641 O O . GLY A 1 80 ? -4.129 -4.389 6.060 1.00 82.25 80 GLY A O 1
ATOM 642 N N . PHE A 1 81 ? -6.014 -4.803 7.223 1.00 78.50 81 PHE A N 1
ATOM 643 C CA . PHE A 1 81 ? -6.008 -3.579 8.013 1.00 78.50 81 PHE A CA 1
ATOM 644 C C . PHE A 1 81 ? -6.025 -3.931 9.497 1.00 78.50 81 PHE A C 1
ATOM 646 O O . PHE A 1 81 ? -6.915 -4.647 9.959 1.00 78.50 81 PHE A O 1
ATOM 653 N N . ASN A 1 82 ? -5.056 -3.399 10.238 1.00 75.19 82 ASN A N 1
ATOM 654 C CA . ASN A 1 82 ? -5.048 -3.439 11.696 1.00 75.19 82 ASN A CA 1
ATOM 655 C C . ASN A 1 82 ? -5.012 -2.008 12.226 1.00 75.19 82 ASN A C 1
ATOM 657 O O . ASN A 1 82 ? -4.164 -1.232 11.790 1.00 75.19 82 ASN A O 1
ATOM 661 N N . SER A 1 83 ? -5.887 -1.686 13.178 1.00 73.06 83 SER A N 1
ATOM 662 C CA . SER A 1 83 ? -5.850 -0.451 13.959 1.00 73.06 83 SER A CA 1
ATOM 663 C C . SER A 1 83 ? -5.642 -0.785 15.432 1.00 73.06 83 SER A C 1
ATOM 665 O O . SER A 1 83 ? 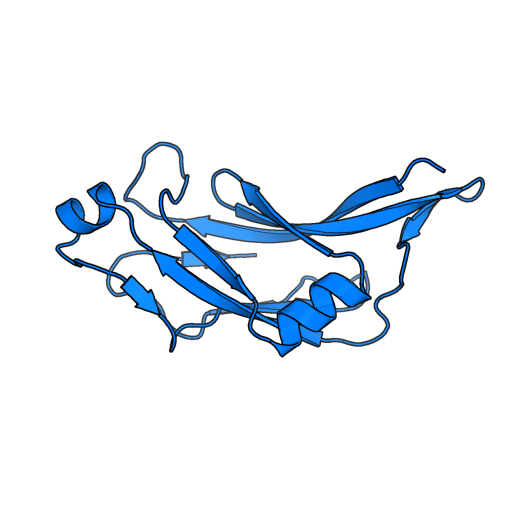-6.454 -1.487 16.039 1.00 73.06 83 SER A O 1
ATOM 667 N N . ASN A 1 84 ? -4.550 -0.276 15.998 1.00 72.06 84 ASN A N 1
ATOM 668 C CA . ASN A 1 84 ? -4.247 -0.360 17.425 1.00 72.06 84 ASN A CA 1
ATOM 669 C C . ASN A 1 84 ? -3.964 1.033 18.003 1.00 72.06 84 ASN A C 1
ATOM 671 O O . ASN A 1 84 ? -2.911 1.276 18.589 1.00 72.06 84 ASN A O 1
ATOM 675 N N . ASP A 1 85 ? -4.867 1.978 17.749 1.00 75.69 85 ASP A N 1
ATOM 676 C CA . ASP A 1 85 ? -4.777 3.324 18.309 1.00 75.69 85 ASP A CA 1
ATOM 677 C C . ASP A 1 85 ? -5.684 3.466 19.534 1.00 75.69 85 ASP A C 1
ATOM 679 O O . ASP A 1 85 ? -6.907 3.393 19.421 1.00 75.69 85 ASP A O 1
ATOM 683 N N . SER A 1 86 ? -5.087 3.739 20.692 1.00 73.88 86 SER A N 1
ATOM 684 C CA . SER A 1 86 ? -5.805 3.960 21.947 1.00 73.88 86 SER A CA 1
ATOM 685 C C . SER A 1 86 ? -6.772 5.149 21.899 1.00 73.88 86 SER A C 1
ATOM 687 O O . SER A 1 86 ? -7.853 5.076 22.476 1.00 73.88 86 SER A O 1
ATOM 689 N N . PHE A 1 87 ? -6.461 6.226 21.174 1.00 72.44 87 PHE A N 1
ATOM 690 C CA . PHE A 1 87 ? -7.384 7.349 20.981 1.00 72.44 87 PHE A CA 1
ATOM 691 C C . PHE A 1 87 ? -8.591 6.951 20.136 1.00 72.44 87 PHE A C 1
ATOM 693 O O . PHE A 1 87 ? -9.711 7.382 20.420 1.00 72.44 87 PHE A O 1
ATOM 700 N N . PHE A 1 88 ? -8.378 6.126 19.110 1.00 70.88 88 PHE A N 1
ATOM 701 C CA . PHE A 1 88 ? -9.475 5.561 18.329 1.00 70.88 88 PHE A CA 1
ATOM 702 C C . PHE A 1 88 ? -10.337 4.641 19.193 1.00 70.88 88 PHE A C 1
ATOM 704 O O . PHE A 1 88 ? -11.558 4.787 19.192 1.00 70.88 88 PHE A O 1
ATOM 711 N N . GLN A 1 89 ? -9.712 3.752 19.969 1.00 74.94 89 GLN A N 1
ATOM 712 C CA . GLN A 1 89 ? -10.390 2.823 20.877 1.00 74.94 89 GLN A CA 1
ATOM 713 C C . GLN A 1 89 ? -11.260 3.582 21.886 1.00 74.94 89 GLN A C 1
ATOM 715 O O . GLN A 1 89 ? -12.452 3.313 21.985 1.00 74.94 89 GLN A O 1
ATOM 720 N N . VAL A 1 90 ? -10.715 4.612 22.543 1.00 74.38 90 VAL A N 1
ATOM 721 C CA . VAL A 1 90 ? -11.453 5.450 23.504 1.00 74.38 90 VAL A CA 1
ATOM 722 C C . VAL A 1 90 ? -12.612 6.202 22.842 1.00 74.38 90 VAL A C 1
ATOM 724 O O . VAL A 1 90 ? -13.699 6.265 23.409 1.00 74.38 90 VAL A O 1
ATOM 727 N N . LYS A 1 91 ? -12.417 6.767 21.641 1.00 70.31 91 LYS A N 1
ATOM 728 C CA . LYS A 1 91 ? -13.481 7.512 20.941 1.00 70.31 91 LYS A CA 1
ATOM 729 C C . LYS A 1 91 ? -14.588 6.622 20.378 1.00 70.31 91 LYS A C 1
ATOM 731 O O . LYS A 1 91 ? -15.713 7.091 20.238 1.00 70.31 91 LYS A O 1
ATOM 736 N N . THR A 1 92 ? -14.268 5.390 19.987 1.00 66.31 92 THR A N 1
ATOM 737 C CA . THR A 1 92 ? -15.203 4.495 19.282 1.00 66.31 92 THR A CA 1
ATOM 738 C C . THR A 1 92 ? -15.750 3.363 20.146 1.00 66.31 92 THR A C 1
ATOM 740 O O . THR A 1 92 ? -16.744 2.753 19.764 1.00 66.31 92 THR A O 1
ATOM 743 N N . GLY A 1 93 ? -15.127 3.079 21.292 1.00 67.25 93 GLY A N 1
ATOM 744 C CA . GLY A 1 93 ? -15.433 1.920 22.132 1.00 67.25 93 GLY A CA 1
ATOM 745 C C . GLY A 1 93 ? -14.998 0.579 21.525 1.00 67.25 93 GLY A C 1
ATOM 746 O O . GLY A 1 93 ? -15.507 -0.460 21.933 1.00 67.25 93 GLY A O 1
ATOM 747 N N . ILE A 1 94 ? -14.114 0.583 20.519 1.00 66.62 94 ILE A N 1
ATOM 748 C CA . ILE A 1 94 ? -13.624 -0.625 19.837 1.00 66.62 94 ILE A CA 1
ATOM 749 C C . ILE A 1 94 ? -12.191 -0.900 20.300 1.00 66.62 94 ILE A C 1
ATOM 751 O O . ILE A 1 94 ? -11.286 -0.250 19.795 1.00 66.62 94 ILE A O 1
ATOM 755 N N . ASP A 1 95 ? -11.982 -1.865 21.204 1.00 56.88 95 ASP A N 1
ATOM 756 C CA . ASP A 1 95 ? -10.697 -2.125 21.894 1.00 56.88 95 ASP A CA 1
ATOM 757 C C . ASP A 1 95 ? -9.537 -2.569 20.992 1.00 56.88 95 ASP A C 1
ATOM 759 O O . ASP A 1 95 ? -8.383 -2.241 21.240 1.00 56.88 95 ASP A O 1
ATOM 763 N N . PHE A 1 96 ? -9.806 -3.328 19.935 1.00 60.00 96 PHE A N 1
ATOM 764 C CA . PHE A 1 96 ? -8.795 -3.712 18.954 1.00 60.00 96 PHE A CA 1
ATOM 765 C C . PHE A 1 96 ? -9.494 -4.061 17.653 1.00 60.00 96 PHE A C 1
ATOM 767 O O . PHE A 1 96 ? -10.343 -4.953 17.609 1.00 60.00 96 PHE A O 1
ATOM 774 N N . PHE A 1 97 ? -9.135 -3.363 16.580 1.00 61.69 97 PHE A N 1
ATOM 775 C CA . PHE A 1 97 ? -9.695 -3.644 15.272 1.00 61.69 97 PHE A CA 1
ATOM 776 C C . PHE A 1 97 ? -8.634 -4.313 14.404 1.00 61.69 97 PHE A C 1
ATOM 778 O O . PHE A 1 97 ? -7.847 -3.647 13.732 1.00 61.69 97 PHE A O 1
ATOM 785 N N . SER A 1 98 ? -8.611 -5.646 14.412 1.00 57.81 98 SER A N 1
ATOM 786 C CA . SER A 1 98 ? -7.941 -6.415 13.365 1.00 57.81 98 SER A CA 1
ATOM 787 C C . SER A 1 98 ? -8.985 -6.969 12.426 1.00 57.81 98 SER A C 1
ATOM 789 O O . SER A 1 98 ? -9.840 -7.777 12.795 1.00 57.81 98 SER A O 1
ATOM 791 N N . SER A 1 99 ? -8.908 -6.517 11.187 1.00 59.25 99 SER A N 1
ATOM 792 C CA . SER A 1 99 ? -9.766 -7.007 10.142 1.00 59.25 99 SER A CA 1
ATOM 793 C C . SER A 1 99 ? -8.985 -7.972 9.254 1.00 59.25 99 SER A C 1
ATOM 795 O O . SER A 1 99 ? -8.373 -7.586 8.259 1.00 59.25 99 SER A O 1
ATOM 797 N N . ASN A 1 100 ? -9.098 -9.261 9.571 1.00 56.72 100 ASN A N 1
ATOM 798 C CA . ASN A 1 100 ? -8.743 -10.330 8.632 1.00 56.72 100 ASN A CA 1
ATOM 799 C C . ASN A 1 100 ? -9.804 -10.501 7.521 1.00 56.72 100 ASN A C 1
ATOM 801 O O . ASN A 1 100 ? -9.555 -11.188 6.527 1.00 56.72 100 ASN A O 1
ATOM 805 N N . ARG A 1 101 ? -10.999 -9.911 7.696 1.00 55.31 101 ARG A N 1
ATOM 806 C CA . ARG A 1 101 ? -12.143 -10.031 6.773 1.00 55.31 101 ARG A CA 1
ATOM 807 C C . ARG A 1 101 ? -12.200 -8.908 5.736 1.00 55.31 101 ARG A C 1
ATOM 809 O O . ARG A 1 101 ? -12.374 -9.195 4.557 1.00 55.31 101 ARG A O 1
ATOM 816 N N . GLN A 1 102 ? -11.991 -7.662 6.147 1.00 62.84 102 GLN A N 1
ATOM 817 C CA . GLN A 1 102 ? -11.914 -6.506 5.253 1.00 62.84 102 GLN A CA 1
ATOM 818 C C . GLN A 1 102 ? -10.546 -6.457 4.597 1.00 62.84 102 GLN A C 1
ATOM 820 O O . GLN A 1 102 ? -9.502 -6.549 5.251 1.00 62.84 102 GLN A O 1
ATOM 825 N N . LYS A 1 103 ? -10.582 -6.304 3.281 1.00 70.81 103 LYS A N 1
ATOM 826 C CA . LYS A 1 103 ? -9.406 -6.263 2.434 1.00 70.81 103 LYS A CA 1
ATOM 827 C C . LYS A 1 103 ? -9.501 -5.036 1.553 1.00 70.81 103 LYS A C 1
ATOM 829 O O . LYS A 1 103 ? -10.573 -4.728 1.031 1.00 70.81 103 LYS A O 1
ATOM 834 N N . ILE A 1 104 ? -8.371 -4.370 1.385 1.00 72.19 104 ILE A N 1
ATOM 835 C CA . ILE A 1 104 ? -8.200 -3.369 0.341 1.00 72.19 104 ILE A CA 1
ATOM 836 C C . ILE A 1 104 ? -7.607 -4.104 -0.850 1.00 72.19 104 ILE A C 1
ATOM 838 O O . ILE A 1 104 ? -6.516 -4.669 -0.733 1.00 72.19 104 ILE A O 1
ATOM 842 N N . VAL A 1 105 ? -8.339 -4.117 -1.961 1.00 72.06 105 VAL A N 1
ATOM 843 C CA . VAL A 1 105 ? -7.862 -4.663 -3.231 1.00 72.06 105 VAL A CA 1
ATOM 844 C C . VAL A 1 105 ? -7.498 -3.498 -4.140 1.00 72.06 105 VAL A C 1
ATOM 846 O O . VAL A 1 105 ? -8.338 -2.641 -4.402 1.00 72.06 105 VAL A O 1
ATOM 849 N N . ILE A 1 106 ? -6.240 -3.453 -4.579 1.00 73.12 106 ILE A N 1
ATOM 850 C CA . ILE A 1 106 ? -5.743 -2.477 -5.551 1.00 73.12 106 ILE A CA 1
ATOM 851 C C . ILE A 1 106 ? -5.376 -3.226 -6.827 1.00 73.12 106 ILE A C 1
ATOM 853 O O . ILE A 1 106 ? -4.433 -4.018 -6.818 1.00 73.12 106 ILE A O 1
ATOM 857 N N . ASP A 1 107 ? -6.078 -2.948 -7.922 1.00 71.62 107 ASP A N 1
ATOM 858 C CA . ASP A 1 107 ? -5.736 -3.517 -9.224 1.00 71.62 107 ASP A CA 1
ATOM 859 C C . ASP A 1 107 ? -4.631 -2.709 -9.904 1.00 71.62 107 ASP A C 1
ATOM 861 O O . ASP A 1 107 ? -4.837 -1.584 -10.367 1.00 71.62 107 ASP A O 1
ATOM 865 N N . LEU A 1 108 ? -3.444 -3.310 -10.012 1.00 73.00 108 LEU A N 1
ATOM 866 C CA . LEU A 1 108 ? -2.360 -2.757 -10.817 1.00 73.00 108 LEU A CA 1
ATOM 867 C C . LEU A 1 108 ? -2.640 -3.018 -12.293 1.00 73.00 108 LEU A C 1
ATOM 869 O O . LEU A 1 108 ? -2.309 -4.089 -12.784 1.00 73.00 108 LEU A O 1
ATOM 873 N N . ARG A 1 109 ? -3.243 -2.074 -13.018 1.00 64.62 109 ARG A N 1
ATOM 874 C CA . ARG A 1 109 ? -3.350 -2.155 -14.487 1.00 64.62 109 ARG A CA 1
ATOM 875 C C . ARG A 1 109 ? -2.162 -1.447 -15.146 1.00 64.62 109 ARG A C 1
ATOM 877 O O . ARG A 1 109 ? -1.548 -0.564 -14.549 1.00 64.62 109 ARG A O 1
ATOM 884 N N . GLN A 1 110 ? -1.822 -1.864 -16.367 1.00 52.16 110 GLN A N 1
ATOM 885 C CA . GLN A 1 110 ? -0.784 -1.222 -17.179 1.00 52.16 110 GLN A CA 1
ATOM 886 C C . GLN A 1 110 ? -1.044 0.292 -17.294 1.00 52.16 110 GLN A C 1
ATOM 888 O O . GLN A 1 110 ? -2.197 0.731 -17.278 1.00 52.16 110 GL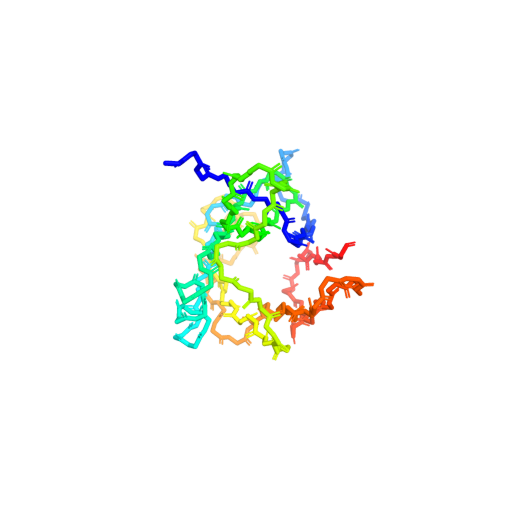N A O 1
ATOM 893 N N . ALA A 1 111 ? 0.030 1.081 -17.399 1.00 45.66 111 ALA A N 1
ATOM 894 C CA . ALA A 1 111 ? -0.023 2.540 -17.457 1.00 45.66 111 ALA A CA 1
ATOM 895 C C . ALA A 1 111 ? -1.069 3.033 -18.479 1.00 45.66 111 ALA A C 1
ATOM 897 O O . ALA A 1 111 ? -0.946 2.755 -19.669 1.00 45.66 111 ALA A O 1
ATOM 898 N N . GLY A 1 112 ? -2.092 3.759 -18.009 1.00 44.03 112 GLY A N 1
ATOM 899 C CA . GLY A 1 112 ? -3.100 4.393 -18.872 1.00 44.03 112 GLY A CA 1
ATOM 900 C C . GLY A 1 112 ? -4.560 4.222 -18.445 1.00 44.03 112 GLY A C 1
ATOM 901 O O . GLY A 1 112 ? -5.420 4.902 -18.992 1.00 44.03 112 GLY A O 1
ATOM 902 N N . SER A 1 113 ? -4.866 3.366 -17.466 1.00 40.97 113 SER A N 1
ATOM 903 C CA . SER A 1 113 ? -6.212 3.263 -16.875 1.00 40.97 113 SER A CA 1
ATOM 904 C C . SER A 1 113 ? -6.179 3.612 -15.386 1.00 40.97 113 SER A C 1
ATOM 906 O O . SER A 1 113 ? -5.226 3.212 -14.711 1.00 40.97 113 SER A O 1
ATOM 908 N N . PRO A 1 114 ? -7.182 4.334 -14.849 1.00 46.19 114 PRO A N 1
ATOM 909 C CA . PRO A 1 114 ? -7.255 4.579 -13.418 1.00 46.19 114 PRO A CA 1
ATOM 910 C C . PRO A 1 114 ? -7.356 3.232 -12.679 1.00 46.19 114 PRO A C 1
ATOM 912 O O . PRO A 1 114 ? -8.099 2.350 -13.121 1.00 46.19 114 PRO A O 1
ATOM 915 N N . PRO A 1 115 ? -6.585 3.038 -11.597 1.00 53.56 115 PRO A N 1
ATOM 916 C CA . PRO A 1 115 ? -6.688 1.838 -10.779 1.00 53.56 115 PRO A CA 1
ATOM 917 C C . PRO A 1 115 ? -8.090 1.751 -10.180 1.00 53.56 115 PRO A C 1
ATOM 919 O O . PRO A 1 115 ? -8.712 2.774 -9.925 1.00 53.56 115 PRO A O 1
ATOM 922 N N . GLU A 1 116 ? -8.588 0.542 -9.948 1.00 49.16 116 GLU A N 1
ATOM 923 C CA . GLU A 1 116 ? -9.885 0.322 -9.309 1.00 49.16 116 GLU A CA 1
ATOM 924 C C . GLU A 1 116 ? -9.641 -0.160 -7.874 1.00 49.16 116 GLU A C 1
ATOM 926 O O . GLU A 1 116 ? -8.845 -1.078 -7.654 1.00 49.16 116 GLU A O 1
ATOM 931 N N . ILE A 1 117 ? -10.270 0.491 -6.889 1.00 55.75 117 ILE A N 1
ATOM 932 C CA . ILE A 1 117 ? -10.238 0.055 -5.490 1.00 55.75 117 ILE A CA 1
ATOM 933 C C . ILE A 1 117 ? -11.589 -0.562 -5.170 1.00 55.75 117 ILE A C 1
ATOM 935 O O . ILE A 1 117 ? -12.611 0.122 -5.217 1.00 55.75 117 ILE A O 1
ATOM 939 N N . GLN A 1 118 ? -11.579 -1.825 -4.760 1.00 53.72 118 GLN A N 1
ATOM 940 C CA . GLN A 1 118 ? -12.740 -2.452 -4.138 1.00 53.72 118 GLN A CA 1
ATOM 941 C C . GLN A 1 118 ? -12.499 -2.545 -2.631 1.00 53.72 118 GLN A C 1
ATOM 943 O O . GLN A 1 118 ? -11.586 -3.232 -2.166 1.00 53.72 118 GLN A O 1
ATOM 948 N N . VAL A 1 119 ? -13.312 -1.814 -1.865 1.00 55.75 119 VAL A N 1
ATOM 949 C CA . VAL A 1 119 ? -13.387 -1.945 -0.406 1.00 55.75 119 VAL A CA 1
ATOM 950 C C . VAL A 1 119 ? -14.464 -2.970 -0.114 1.00 55.75 119 VAL A C 1
ATOM 952 O O . VAL A 1 119 ? -15.642 -2.715 -0.352 1.00 55.75 119 VAL A O 1
ATOM 955 N N . LEU A 1 120 ? -14.062 -4.138 0.377 1.00 46.75 120 LEU A N 1
ATOM 956 C CA . LEU A 1 120 ? -14.997 -5.249 0.544 1.00 46.75 120 LEU A CA 1
ATOM 957 C C . LEU A 1 120 ? -15.914 -5.113 1.769 1.00 46.75 120 LEU A C 1
ATOM 959 O O . LEU A 1 120 ? -16.860 -5.881 1.860 1.00 46.75 120 LEU A O 1
ATOM 963 N N . GLU A 1 121 ? -15.691 -4.150 2.675 1.00 45.78 121 GLU A N 1
ATOM 964 C CA . GLU A 1 121 ? -16.634 -3.833 3.760 1.00 45.78 121 GLU A CA 1
ATOM 965 C C . GLU A 1 121 ? -16.311 -2.492 4.449 1.00 45.78 121 GLU A C 1
ATOM 967 O O . GLU A 1 121 ? -15.154 -2.197 4.753 1.00 45.78 121 GLU A O 1
ATOM 972 N N . THR A 1 122 ? -17.346 -1.696 4.737 1.00 44.31 122 THR A N 1
ATOM 973 C CA . THR A 1 122 ? -17.254 -0.438 5.496 1.00 44.31 122 THR A CA 1
ATOM 974 C C . THR A 1 122 ? -17.317 -0.740 6.993 1.00 44.31 122 THR A C 1
ATOM 976 O O . THR A 1 122 ? -18.268 -1.363 7.466 1.00 44.31 122 THR A O 1
ATOM 979 N N . ILE A 1 123 ? -16.328 -0.286 7.767 1.00 48.75 123 ILE A N 1
ATOM 980 C CA . ILE A 1 123 ? -16.390 -0.326 9.236 1.00 48.75 123 ILE A CA 1
ATOM 981 C C . ILE A 1 123 ? -17.626 0.474 9.680 1.00 48.75 123 ILE A C 1
ATOM 983 O O . ILE A 1 123 ? -17.853 1.581 9.186 1.00 48.75 123 ILE A O 1
ATOM 987 N N . LYS A 1 124 ? -18.427 -0.056 10.616 1.00 40.84 124 LYS A N 1
ATOM 988 C CA . LYS A 1 124 ? -19.433 0.749 11.328 1.00 40.84 124 LYS A CA 1
ATOM 989 C C . LYS A 1 124 ? -18.697 1.894 12.037 1.00 40.84 124 LYS A C 1
ATOM 991 O O . LYS A 1 124 ? -18.103 1.678 13.086 1.00 40.84 124 LYS A O 1
ATOM 996 N N . GLY A 1 125 ? -18.698 3.072 11.415 1.00 46.47 125 GLY A N 1
ATOM 997 C CA . GLY A 1 125 ? -17.853 4.206 11.797 1.00 46.47 125 GLY A CA 1
ATOM 998 C C . GLY A 1 125 ? -16.857 4.607 10.699 1.00 46.47 125 GLY A C 1
ATOM 999 O O . GLY A 1 125 ? -15.665 4.345 10.792 1.00 46.47 125 GLY A O 1
ATOM 1000 N N . SER A 1 126 ? -17.382 5.239 9.647 1.00 51.34 126 SER A N 1
ATOM 1001 C CA . SER A 1 126 ? -16.770 6.351 8.895 1.00 51.34 126 SER A CA 1
ATOM 1002 C C . SER A 1 126 ? -15.396 6.220 8.211 1.00 51.34 126 SER A C 1
ATOM 1004 O O . SER A 1 126 ? -14.789 7.255 7.938 1.00 51.34 126 SER A O 1
ATOM 1006 N N . PHE A 1 127 ? -14.892 5.035 7.855 1.00 53.06 127 PHE A N 1
ATOM 1007 C CA . PHE A 1 127 ? -13.748 4.956 6.925 1.00 53.06 127 PHE A CA 1
ATOM 1008 C C . PHE A 1 127 ? -14.225 4.816 5.481 1.00 53.06 127 PHE A C 1
ATOM 1010 O O . PHE A 1 127 ? -14.853 3.823 5.119 1.00 53.06 127 PHE A O 1
ATOM 1017 N N . VAL A 1 128 ? -13.913 5.813 4.649 1.00 57.44 128 VAL A N 1
ATOM 1018 C CA . VAL A 1 128 ? -14.238 5.806 3.215 1.00 57.44 128 VAL A CA 1
ATOM 1019 C C . VAL A 1 128 ? -12.951 5.930 2.413 1.00 57.44 128 VAL A C 1
ATOM 1021 O O . VAL A 1 128 ? -12.217 6.905 2.577 1.00 57.44 128 VAL A O 1
ATOM 1024 N N . PHE A 1 129 ? -12.699 4.964 1.529 1.00 52.75 129 PHE A N 1
ATOM 1025 C CA . PHE A 1 129 ? -11.587 5.003 0.579 1.00 52.75 129 PHE A CA 1
ATOM 1026 C C . PHE A 1 129 ? -12.078 5.476 -0.790 1.00 52.75 129 PHE A C 1
ATOM 1028 O O . PHE A 1 129 ? -13.181 5.123 -1.212 1.00 52.75 129 PHE A O 1
ATOM 1035 N N . ARG A 1 130 ? -11.278 6.301 -1.466 1.00 53.09 130 ARG A N 1
ATOM 1036 C CA . ARG A 1 130 ? -11.562 6.838 -2.802 1.00 53.09 130 ARG A CA 1
ATOM 1037 C C . ARG A 1 130 ? -10.291 6.844 -3.651 1.00 53.09 130 ARG A C 1
ATOM 1039 O O . ARG A 1 130 ? -9.183 6.854 -3.115 1.00 53.09 130 ARG A O 1
ATOM 1046 N N . LEU A 1 131 ? -10.495 6.816 -4.962 1.00 43.03 131 LEU A N 1
ATOM 1047 C CA . LEU A 1 131 ? -9.468 6.997 -5.986 1.00 43.03 131 LEU A CA 1
ATOM 1048 C C . LEU A 1 131 ? -9.224 8.479 -6.255 1.00 43.03 131 LEU A C 1
ATOM 1050 O O . LEU A 1 131 ? -10.226 9.232 -6.241 1.00 43.03 131 LEU A O 1
#